Protein AF-B5HJT6-F1 (afdb_monomer_lite)

Organism: Streptomyces pristinaespiralis (strain ATCC 25486 / DSM 40338 / CBS 914.69 / JCM 4507 / KCC S-0507 / NBRC 13074 / NRRL 2958 / 5647) (NCBI:txid457429)

Foldseek 3Di:
DCVVVVVVVVVVPPPDPPDPPPDDDDDPVVVVVVVVVVVVVVLVVCCVVPVPVSCVVVVVVVVVVVVVVVVVVVVVVVVVD

Structure (mmCIF, N/CA/C/O backbone):
data_AF-B5HJT6-F1
#
_entry.id   AF-B5HJT6-F1
#
loop_
_atom_site.group_PDB
_atom_site.id
_atom_site.type_symbol
_atom_site.label_atom_id
_atom_site.label_alt_id
_atom_site.label_comp_id
_atom_site.label_asym_id
_atom_site.label_entity_id
_atom_site.label_seq_id
_atom_site.pdbx_PDB_ins_code
_atom_site.Cartn_x
_atom_site.Cartn_y
_atom_site.Cartn_z
_atom_site.occupancy
_atom_site.B_iso_or_equiv
_atom_site.auth_seq_id
_atom_site.auth_comp_id
_atom_site.auth_asym_id
_atom_site.auth_atom_id
_atom_site.pdbx_PDB_model_num
ATOM 1 N N . MET A 1 1 ? 52.565 -30.888 -33.041 1.00 55.66 1 MET A N 1
ATOM 2 C CA . MET A 1 1 ? 52.160 -29.619 -32.386 1.00 55.66 1 MET A CA 1
ATOM 3 C C . MET A 1 1 ? 50.656 -29.377 -32.585 1.00 55.66 1 MET A C 1
ATOM 5 O O . MET A 1 1 ? 50.250 -28.270 -32.892 1.00 55.66 1 MET A O 1
ATOM 9 N N . GLU A 1 2 ? 49.821 -30.409 -32.406 1.00 60.28 2 GLU A N 1
ATOM 10 C CA . GLU A 1 2 ? 48.376 -30.371 -32.733 1.00 60.28 2 GLU A CA 1
ATOM 11 C C . GLU A 1 2 ? 47.483 -30.255 -31.481 1.00 60.28 2 GLU A C 1
ATOM 13 O O . GLU A 1 2 ? 46.342 -29.812 -31.559 1.00 60.28 2 GLU A O 1
ATOM 18 N N . ASN A 1 3 ? 48.036 -30.550 -30.298 1.00 56.31 3 ASN A N 1
ATOM 19 C CA . ASN A 1 3 ? 47.338 -30.440 -29.010 1.00 56.31 3 ASN A CA 1
ATOM 20 C C . ASN A 1 3 ? 47.059 -28.982 -28.584 1.00 56.31 3 ASN A C 1
ATOM 22 O O . ASN A 1 3 ? 46.179 -28.733 -27.767 1.00 56.31 3 ASN A O 1
ATOM 26 N N . LEU A 1 4 ? 47.777 -28.000 -29.144 1.00 64.50 4 LEU A N 1
ATOM 27 C CA . LEU A 1 4 ? 47.619 -26.590 -28.762 1.00 64.50 4 LEU A CA 1
ATOM 28 C C . LEU A 1 4 ? 46.354 -25.951 -29.369 1.00 64.50 4 LEU A C 1
ATOM 30 O O . LEU A 1 4 ? 45.760 -25.059 -28.769 1.00 64.50 4 LEU A O 1
ATOM 34 N N . SER A 1 5 ? 45.897 -26.449 -30.521 1.00 63.38 5 SER A N 1
ATOM 35 C CA . SER A 1 5 ? 44.637 -26.044 -31.162 1.00 63.38 5 SER A CA 1
ATOM 36 C C . SER A 1 5 ? 43.396 -26.638 -30.489 1.00 63.38 5 SER A C 1
ATOM 38 O O . SER A 1 5 ? 42.324 -26.037 -30.551 1.00 63.38 5 SER A O 1
ATOM 40 N N . GLU A 1 6 ? 43.531 -27.790 -29.827 1.00 63.47 6 GLU A N 1
ATOM 41 C CA . GLU A 1 6 ? 42.428 -28.436 -29.106 1.00 63.47 6 GLU A CA 1
ATOM 42 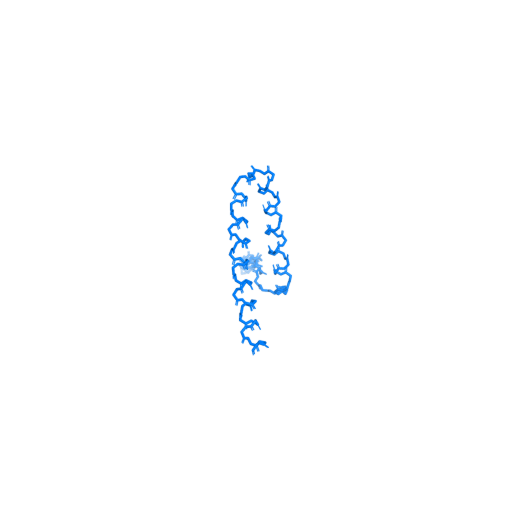C C . GLU A 1 6 ? 42.168 -27.749 -27.752 1.00 63.47 6 GLU A C 1
ATOM 44 O O . GLU A 1 6 ? 41.015 -27.473 -27.415 1.00 63.47 6 GLU A O 1
ATOM 49 N N . CYS A 1 7 ? 43.228 -27.325 -27.046 1.00 60.75 7 CYS A N 1
ATOM 50 C CA . CYS A 1 7 ? 43.116 -26.525 -25.819 1.00 60.75 7 CYS A CA 1
ATOM 51 C C . CYS A 1 7 ? 42.446 -25.159 -26.049 1.00 60.75 7 CYS A C 1
ATOM 53 O O . CYS A 1 7 ? 41.625 -24.735 -25.239 1.00 60.75 7 CYS A O 1
ATOM 55 N N . ALA A 1 8 ? 42.737 -24.487 -27.171 1.00 64.19 8 ALA A N 1
ATOM 56 C CA . ALA A 1 8 ? 42.137 -23.186 -27.487 1.00 64.19 8 ALA A CA 1
ATOM 57 C C . ALA A 1 8 ? 40.623 -23.271 -27.768 1.00 64.19 8 ALA A C 1
ATOM 59 O O . ALA A 1 8 ? 39.897 -22.297 -27.584 1.00 64.19 8 ALA A O 1
ATOM 60 N N . ARG A 1 9 ? 40.123 -24.438 -28.198 1.00 60.91 9 ARG A N 1
ATOM 61 C CA . ARG A 1 9 ? 38.699 -24.633 -28.502 1.00 60.91 9 ARG A CA 1
ATOM 62 C C . ARG A 1 9 ? 37.858 -24.975 -27.266 1.00 60.91 9 ARG A C 1
ATOM 64 O O . ARG A 1 9 ? 36.647 -24.761 -27.299 1.00 60.91 9 ARG A O 1
ATOM 71 N N . LEU A 1 10 ? 38.477 -25.496 -26.203 1.00 61.56 10 LEU A N 1
ATOM 72 C CA . LEU A 1 10 ? 37.800 -25.817 -24.940 1.00 61.56 10 LEU A CA 1
ATOM 73 C C . 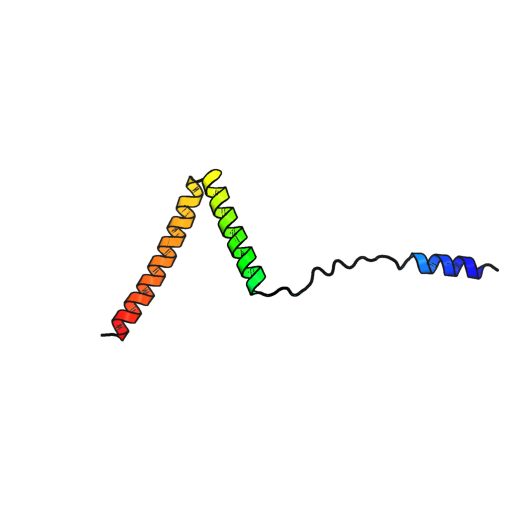LEU A 1 10 ? 37.588 -24.580 -24.054 1.00 61.56 10 LEU A C 1
ATOM 75 O O . LEU A 1 10 ? 36.547 -24.481 -23.419 1.00 61.56 10 LEU A O 1
ATOM 79 N N . ASP A 1 11 ? 38.486 -23.595 -24.100 1.00 62.84 11 ASP A N 1
ATOM 80 C CA . ASP A 1 11 ? 38.359 -22.345 -23.330 1.00 62.84 11 ASP A CA 1
ATOM 81 C C . ASP A 1 11 ? 37.170 -21.468 -23.788 1.00 62.84 11 ASP A C 1
ATOM 83 O O . ASP A 1 11 ? 36.487 -20.831 -22.990 1.00 62.84 11 ASP A O 1
ATOM 87 N N . SER A 1 12 ? 36.829 -21.503 -25.082 1.00 60.28 12 SER A N 1
ATOM 88 C CA . SER A 1 12 ? 35.745 -20.683 -25.652 1.00 60.28 12 SER A CA 1
ATOM 89 C C . SER A 1 12 ? 34.330 -21.255 -25.473 1.00 60.28 12 SER A C 1
ATOM 91 O O . SER A 1 12 ? 33.373 -20.661 -25.971 1.00 60.28 12 SER A O 1
ATOM 93 N N . ARG A 1 13 ? 34.160 -22.408 -24.807 1.00 62.66 13 ARG A N 1
ATOM 94 C CA . ARG A 1 13 ? 32.835 -23.022 -24.585 1.00 62.66 13 ARG A CA 1
ATOM 95 C C . ARG A 1 13 ? 32.197 -22.707 -23.232 1.00 62.66 13 ARG A C 1
ATOM 97 O O . ARG A 1 13 ? 30.993 -22.909 -23.113 1.00 62.66 13 ARG A O 1
ATOM 104 N N . ASP A 1 14 ? 32.940 -22.142 -22.281 1.00 60.94 14 ASP A N 1
ATOM 105 C CA . ASP A 1 14 ? 32.440 -21.895 -20.918 1.00 60.94 14 ASP A CA 1
ATOM 106 C C . ASP A 1 14 ? 32.347 -20.409 -20.528 1.00 60.94 14 ASP A C 1
ATOM 108 O O . ASP A 1 14 ? 31.900 -20.073 -19.432 1.00 60.94 14 ASP A O 1
ATOM 112 N N . ALA A 1 15 ? 32.649 -19.481 -21.439 1.00 62.81 15 ALA A N 1
ATOM 113 C CA . ALA A 1 15 ? 32.407 -18.054 -21.224 1.00 62.81 15 ALA A CA 1
ATOM 114 C C . ALA A 1 15 ? 30.992 -17.643 -21.675 1.00 62.81 15 ALA A C 1
ATOM 116 O O . ALA A 1 15 ? 30.810 -16.777 -22.528 1.00 62.81 15 ALA A O 1
ATOM 117 N N . SER A 1 16 ? 29.976 -18.272 -21.082 1.00 55.00 16 SER A N 1
ATOM 118 C CA . SER A 1 16 ? 28.607 -17.754 -21.079 1.00 55.00 16 SER A CA 1
ATOM 119 C C . SER A 1 16 ? 28.322 -17.154 -19.700 1.00 55.00 16 SER A C 1
ATOM 121 O O . SER A 1 16 ? 27.998 -17.897 -18.771 1.00 55.00 16 SER A O 1
ATOM 123 N N . PRO A 1 17 ? 28.417 -15.823 -19.509 1.00 58.59 17 PRO A N 1
ATOM 124 C CA . PRO A 1 17 ? 27.883 -15.166 -18.324 1.00 58.59 17 PRO A CA 1
ATOM 125 C C . PRO A 1 17 ? 26.354 -15.078 -18.444 1.00 58.59 17 PRO A C 1
ATOM 127 O O . PRO A 1 17 ? 25.757 -14.013 -18.566 1.00 58.59 17 PRO A O 1
ATOM 130 N N . GLY A 1 18 ? 25.713 -16.244 -18.427 1.00 58.03 18 GLY A N 1
ATOM 131 C CA . GLY A 1 18 ? 24.289 -16.422 -18.213 1.00 58.03 18 GLY A CA 1
ATOM 132 C C . GLY A 1 18 ? 24.029 -16.639 -16.731 1.00 58.03 18 GLY A C 1
ATOM 133 O O . GLY A 1 18 ? 23.783 -17.758 -16.297 1.00 58.03 18 GLY A O 1
ATOM 134 N N . ALA A 1 19 ? 24.074 -15.570 -15.945 1.00 58.31 19 ALA A N 1
ATOM 135 C CA . ALA A 1 19 ? 23.528 -15.590 -14.597 1.00 58.31 19 ALA A CA 1
ATOM 136 C C . ALA A 1 19 ? 22.807 -14.270 -14.340 1.00 58.31 19 ALA A C 1
ATOM 138 O O . ALA A 1 19 ? 23.316 -13.359 -13.692 1.00 58.31 19 ALA A O 1
ATOM 139 N N . GLY A 1 20 ? 21.580 -14.190 -14.863 1.00 52.50 20 GLY A N 1
ATOM 140 C CA . GLY A 1 20 ? 20.539 -13.329 -14.318 1.00 52.50 20 GLY A CA 1
ATOM 141 C C . GLY A 1 20 ? 20.292 -13.723 -12.866 1.00 52.50 20 GLY A C 1
ATOM 142 O O . GLY A 1 20 ? 19.378 -14.479 -12.552 1.00 52.50 20 GLY A O 1
ATOM 143 N N . GLN A 1 21 ? 21.137 -13.217 -11.974 1.00 59.38 21 GLN A N 1
ATOM 144 C CA . GLN A 1 21 ? 21.011 -13.340 -10.532 1.00 59.38 21 GLN A CA 1
ATOM 145 C C . GLN A 1 21 ? 20.006 -12.292 -10.042 1.00 59.38 21 GLN A C 1
ATOM 147 O O . GLN A 1 21 ? 20.294 -11.433 -9.218 1.00 59.38 21 GLN A O 1
ATOM 152 N N . GLN A 1 22 ? 18.788 -12.358 -10.581 1.00 59.59 22 GLN A N 1
ATOM 153 C CA . GLN A 1 22 ? 17.634 -11.602 -10.104 1.00 59.59 22 GLN A CA 1
ATOM 154 C C . GLN A 1 22 ? 16.937 -12.429 -9.025 1.00 59.59 22 GLN A C 1
ATOM 156 O O . GLN A 1 22 ? 15.791 -12.852 -9.131 1.00 59.59 22 GLN A O 1
ATOM 161 N N . GLY A 1 23 ? 17.708 -12.734 -7.990 1.00 59.50 23 GLY A N 1
ATOM 162 C CA . GLY A 1 23 ? 17.318 -13.620 -6.918 1.00 59.50 23 GLY A CA 1
ATOM 163 C C . GLY A 1 23 ? 17.905 -13.115 -5.621 1.00 59.50 23 GLY A C 1
ATOM 164 O O . GLY A 1 23 ? 18.991 -1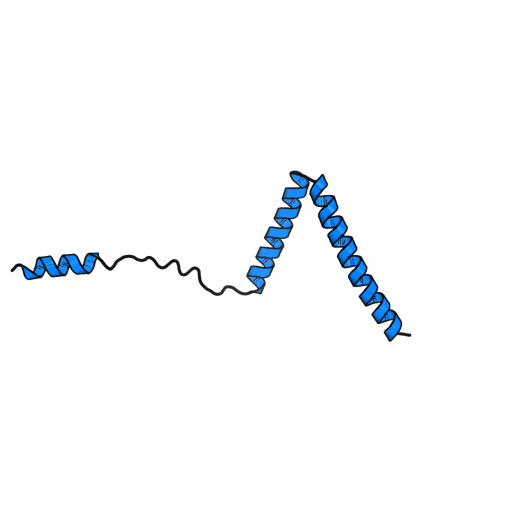3.536 -5.242 1.00 59.50 23 GLY A O 1
ATOM 165 N N . ARG A 1 24 ? 17.091 -12.305 -4.927 1.00 62.03 24 ARG A N 1
ATOM 166 C CA . ARG A 1 24 ? 17.078 -12.077 -3.471 1.00 62.03 24 ARG A CA 1
ATOM 167 C C . ARG A 1 24 ? 17.754 -10.777 -2.966 1.00 62.03 24 ARG A C 1
ATOM 169 O O . ARG A 1 24 ? 18.963 -10.618 -3.001 1.00 62.03 24 ARG A O 1
ATOM 176 N N . GLN A 1 25 ? 16.911 -9.980 -2.292 1.00 55.00 25 GLN A N 1
ATOM 177 C CA . GLN A 1 25 ? 17.191 -9.063 -1.163 1.00 55.00 25 GLN A CA 1
ATOM 178 C C . GLN A 1 25 ? 17.460 -7.575 -1.464 1.00 55.00 25 GLN A C 1
ATOM 180 O O . GLN A 1 25 ? 18.585 -7.097 -1.445 1.00 55.00 25 GLN A O 1
ATOM 185 N N . GLY A 1 26 ? 16.360 -6.824 -1.577 1.00 55.44 26 GLY A N 1
ATOM 186 C CA . GLY A 1 26 ? 16.2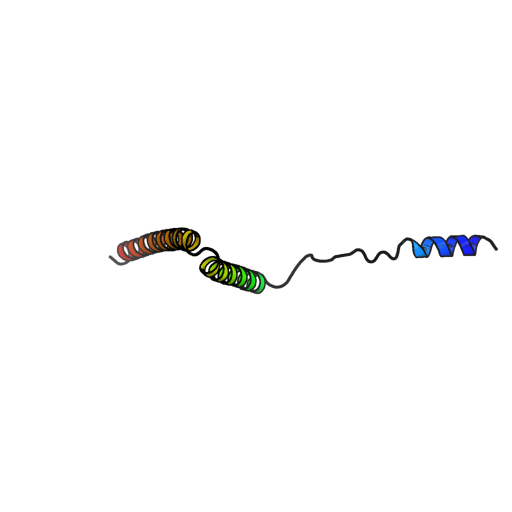08 -5.442 -1.102 1.00 55.44 26 GLY A CA 1
ATOM 187 C C . GLY A 1 26 ? 14.902 -5.379 -0.290 1.00 55.44 26 GLY A C 1
ATOM 188 O O . GLY A 1 26 ? 13.977 -6.131 -0.591 1.00 55.44 26 GLY A O 1
ATOM 189 N N . PRO A 1 27 ? 14.831 -4.601 0.799 1.00 60.06 27 PRO A N 1
ATOM 190 C CA . PRO A 1 27 ? 14.097 -4.925 2.021 1.00 60.06 27 PRO A CA 1
ATOM 191 C C . PRO A 1 27 ? 12.579 -4.975 1.799 1.00 60.06 27 PRO A C 1
ATOM 193 O O . PRO A 1 27 ? 12.033 -4.185 1.034 1.00 60.06 27 PRO A O 1
ATOM 196 N N . MET A 1 28 ? 11.870 -5.860 2.508 1.00 60.03 28 MET A N 1
ATOM 197 C CA . MET A 1 28 ? 10.402 -6.002 2.443 1.00 60.03 28 MET A CA 1
ATOM 198 C C . MET A 1 28 ? 9.663 -4.649 2.525 1.00 60.03 28 MET A C 1
ATOM 200 O O . MET A 1 28 ? 8.625 -4.470 1.894 1.00 60.03 28 MET A O 1
ATOM 204 N N . VAL A 1 29 ? 10.231 -3.664 3.236 1.00 62.91 29 VAL A N 1
ATOM 205 C CA . VAL A 1 29 ? 9.703 -2.292 3.320 1.00 62.91 29 VAL A CA 1
ATOM 206 C C . VAL A 1 29 ? 9.780 -1.517 1.999 1.00 62.91 29 VAL A C 1
ATOM 208 O O . VAL A 1 29 ? 8.861 -0.762 1.698 1.00 62.91 29 VAL A O 1
ATOM 211 N N . GLN A 1 30 ? 10.818 -1.718 1.181 1.00 66.75 30 GLN A N 1
ATOM 212 C CA . GLN A 1 30 ? 10.919 -1.118 -0.152 1.00 66.75 30 GLN A CA 1
ATOM 213 C C . GLN A 1 30 ? 9.955 -1.799 -1.117 1.00 66.75 30 GLN A C 1
ATOM 215 O O . GLN A 1 30 ? 9.209 -1.102 -1.793 1.00 66.75 30 GLN A O 1
ATOM 220 N N . ALA A 1 31 ? 9.890 -3.134 -1.116 1.00 77.31 31 ALA A N 1
ATOM 221 C CA . ALA A 1 31 ? 8.932 -3.869 -1.940 1.00 77.31 31 ALA A CA 1
ATOM 222 C C . ALA A 1 31 ? 7.483 -3.484 -1.602 1.00 77.31 31 ALA A C 1
ATOM 224 O O . ALA A 1 31 ? 6.702 -3.202 -2.504 1.00 77.31 31 ALA A O 1
ATOM 225 N N . LYS A 1 32 ? 7.142 -3.370 -0.309 1.00 79.38 32 LYS A N 1
ATOM 226 C CA . LYS A 1 32 ? 5.828 -2.889 0.143 1.00 79.38 32 LYS A CA 1
ATOM 227 C C . LYS A 1 32 ? 5.558 -1.463 -0.331 1.00 79.38 32 LYS A C 1
ATOM 229 O O . LYS A 1 32 ? 4.481 -1.192 -0.847 1.00 79.38 32 LYS A O 1
ATOM 234 N N . LYS A 1 33 ? 6.525 -0.554 -0.188 1.00 83.06 33 LYS A N 1
ATOM 235 C CA . LYS A 1 33 ? 6.371 0.845 -0.610 1.00 83.06 33 LYS A CA 1
ATOM 236 C C . LYS A 1 33 ? 6.213 0.970 -2.129 1.00 83.06 33 LYS A C 1
ATOM 238 O O . LYS A 1 33 ? 5.367 1.733 -2.579 1.00 83.06 33 LYS A O 1
ATOM 243 N N . ILE A 1 34 ? 6.962 0.182 -2.901 1.00 87.81 34 ILE A N 1
ATOM 244 C CA . ILE A 1 34 ? 6.838 0.093 -4.362 1.00 87.81 34 ILE A CA 1
ATOM 245 C C . ILE A 1 34 ? 5.481 -0.497 -4.751 1.00 87.81 34 ILE A C 1
ATOM 247 O O . ILE A 1 34 ? 4.803 0.073 -5.595 1.00 87.81 34 ILE A O 1
ATOM 251 N N . ALA A 1 35 ? 5.051 -1.588 -4.116 1.00 88.62 35 ALA A N 1
ATOM 252 C CA . ALA A 1 35 ? 3.767 -2.220 -4.405 1.00 88.62 35 ALA A CA 1
ATOM 253 C C . ALA A 1 35 ? 2.601 -1.263 -4.131 1.00 88.6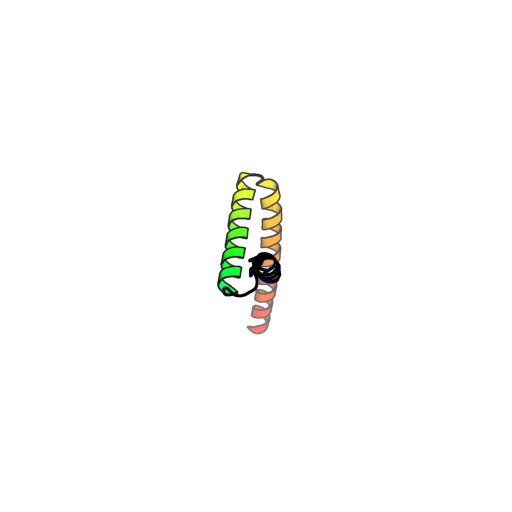2 35 ALA A C 1
ATOM 255 O O . ALA A 1 35 ? 1.735 -1.094 -4.982 1.00 88.62 35 ALA A O 1
ATOM 256 N N . VAL A 1 36 ? 2.620 -0.568 -2.988 1.00 89.06 36 VAL A N 1
ATOM 257 C CA . VAL A 1 36 ? 1.623 0.464 -2.668 1.00 89.06 36 VAL A CA 1
ATOM 258 C C . VAL A 1 36 ? 1.663 1.592 -3.699 1.00 89.06 36 VAL A C 1
ATOM 260 O O . VAL A 1 36 ? 0.613 2.006 -4.174 1.00 89.06 36 VAL A O 1
ATOM 263 N N . TYR A 1 37 ? 2.849 2.059 -4.098 1.00 88.69 37 TYR A N 1
ATOM 264 C CA . TYR A 1 37 ? 2.972 3.106 -5.112 1.00 88.69 37 TYR A CA 1
ATOM 265 C C . TYR A 1 37 ? 2.400 2.673 -6.470 1.00 88.69 37 TYR A C 1
ATOM 267 O O . TYR A 1 37 ? 1.643 3.424 -7.075 1.00 88.69 37 TYR A O 1
ATOM 275 N N . ILE A 1 38 ? 2.685 1.444 -6.913 1.00 90.56 38 ILE A N 1
ATOM 276 C CA . ILE A 1 38 ? 2.123 0.867 -8.142 1.00 90.56 38 ILE A CA 1
ATOM 277 C C . ILE A 1 38 ? 0.595 0.818 -8.063 1.00 90.56 38 ILE A C 1
ATOM 279 O O . ILE A 1 38 ? -0.068 1.234 -9.008 1.00 90.56 38 ILE A O 1
ATOM 283 N N . VAL A 1 39 ? 0.030 0.364 -6.940 1.00 88.94 39 VAL A N 1
ATOM 284 C CA . VAL A 1 39 ? -1.427 0.312 -6.738 1.00 88.94 39 VAL A CA 1
ATOM 285 C C . VAL A 1 39 ? -2.043 1.712 -6.784 1.00 88.94 39 VAL A C 1
ATOM 287 O O . VAL A 1 39 ? -3.045 1.915 -7.461 1.00 88.94 39 VAL A O 1
ATOM 290 N N . VAL A 1 40 ? -1.430 2.700 -6.128 1.00 89.19 40 VAL A N 1
ATOM 291 C CA . VAL A 1 40 ? -1.912 4.091 -6.142 1.00 89.19 40 VAL A CA 1
ATOM 292 C C . VAL A 1 40 ? -1.878 4.677 -7.556 1.00 89.19 40 VAL A C 1
ATOM 294 O O . VAL A 1 40 ? -2.864 5.262 -8.001 1.00 89.19 40 VAL A O 1
ATOM 297 N N . VAL A 1 41 ? -0.776 4.486 -8.287 1.00 89.19 41 VAL A N 1
ATOM 298 C CA . VAL A 1 41 ? -0.655 4.930 -9.685 1.00 89.19 41 VAL A CA 1
ATOM 299 C C . VAL A 1 41 ? -1.681 4.221 -10.573 1.00 89.19 41 VAL A C 1
ATOM 301 O O . VAL A 1 41 ? -2.296 4.859 -11.424 1.00 89.19 41 VAL A O 1
ATOM 304 N N . PHE A 1 42 ? -1.917 2.927 -10.352 1.00 85.81 42 PHE A N 1
ATOM 305 C CA . PHE A 1 42 ? -2.911 2.146 -11.083 1.00 85.81 42 PHE A CA 1
ATOM 306 C C . PHE A 1 42 ? -4.337 2.667 -10.861 1.00 85.81 42 PHE A C 1
ATOM 308 O O . PHE A 1 42 ? -5.091 2.819 -11.823 1.00 85.81 42 PHE A O 1
ATOM 315 N N . ILE A 1 43 ? -4.700 3.003 -9.620 1.00 85.12 43 ILE A N 1
ATOM 316 C CA . ILE A 1 43 ? -6.001 3.606 -9.300 1.00 85.12 43 ILE A CA 1
ATOM 317 C C . ILE A 1 43 ? -6.142 4.958 -10.007 1.00 85.12 43 ILE A C 1
ATOM 319 O O . ILE A 1 43 ? -7.144 5.191 -10.680 1.00 85.12 43 ILE A O 1
ATOM 323 N N . LEU A 1 44 ? -5.125 5.820 -9.925 1.00 86.12 44 LEU A N 1
ATOM 324 C CA . LEU A 1 44 ? -5.151 7.137 -10.566 1.00 86.12 44 LEU A CA 1
ATOM 325 C C . LEU A 1 44 ? -5.276 7.034 -12.097 1.00 86.12 44 LEU A C 1
ATOM 327 O O . LEU A 1 44 ? -6.061 7.766 -12.699 1.00 86.12 44 LEU A O 1
ATOM 331 N N . TYR A 1 45 ? -4.565 6.090 -12.724 1.00 83.00 45 TYR A N 1
ATOM 332 C CA . TYR A 1 45 ? -4.701 5.793 -14.154 1.00 83.00 45 TYR A CA 1
ATOM 333 C C . TYR A 1 45 ? -6.105 5.286 -14.503 1.00 83.00 45 TYR A C 1
ATOM 335 O O . TYR A 1 45 ? -6.693 5.714 -15.495 1.00 83.00 45 TYR A O 1
ATOM 343 N N . THR A 1 46 ? -6.670 4.407 -13.673 1.00 80.88 46 THR A N 1
ATOM 344 C CA . THR A 1 46 ? -8.009 3.848 -13.892 1.00 80.88 46 THR A CA 1
ATOM 345 C C . THR A 1 46 ? -9.092 4.919 -13.772 1.00 80.88 46 THR A C 1
ATOM 347 O O . THR A 1 46 ? -10.018 4.903 -14.569 1.00 80.88 46 THR A O 1
ATOM 350 N N . ILE A 1 47 ? -8.965 5.900 -12.872 1.00 78.88 47 ILE A N 1
ATOM 351 C CA . ILE A 1 47 ? -9.905 7.035 -12.793 1.00 78.88 47 ILE A CA 1
ATOM 352 C C . ILE A 1 47 ? -9.917 7.836 -14.103 1.00 78.88 47 ILE A C 1
ATOM 354 O O . ILE A 1 47 ? -10.984 8.216 -14.577 1.00 78.88 47 ILE A O 1
ATOM 358 N N . ILE A 1 48 ? -8.749 8.068 -14.709 1.00 79.00 48 ILE A N 1
ATOM 359 C CA . ILE A 1 48 ? -8.645 8.799 -15.982 1.00 79.00 48 ILE A CA 1
ATOM 360 C C . ILE A 1 48 ? -9.188 7.958 -17.143 1.00 79.00 48 ILE A C 1
ATOM 362 O O . ILE A 1 48 ? -9.873 8.476 -18.020 1.00 79.00 48 ILE A O 1
ATOM 366 N N . ASN A 1 49 ? -8.871 6.665 -17.168 1.00 79.31 49 ASN A N 1
ATOM 367 C CA . ASN A 1 49 ? -9.155 5.808 -18.315 1.00 79.31 49 ASN A CA 1
ATOM 368 C C . ASN A 1 49 ? -10.554 5.167 -18.269 1.00 79.31 49 ASN A C 1
ATOM 370 O O . ASN A 1 49 ? -11.126 4.835 -19.303 1.00 79.31 49 ASN A O 1
ATOM 374 N N . SER A 1 50 ? -11.101 4.915 -17.080 1.00 68.62 50 SER A N 1
ATOM 375 C CA . SER A 1 50 ? -12.355 4.181 -16.851 1.00 68.62 50 SER A CA 1
ATOM 376 C C . SER A 1 50 ? -12.885 4.421 -15.418 1.00 68.62 50 SER A C 1
ATOM 378 O O . SER A 1 50 ? -12.831 3.512 -14.584 1.00 68.62 50 SER A O 1
ATOM 380 N N . PRO A 1 51 ? -13.405 5.625 -15.105 1.00 69.75 51 PRO A N 1
ATOM 381 C CA . PRO A 1 51 ? -13.822 5.992 -13.746 1.00 69.75 51 PRO A CA 1
ATOM 382 C C . PRO A 1 51 ? -14.971 5.132 -13.203 1.00 69.75 51 PRO A C 1
ATOM 384 O O . PRO A 1 51 ? -15.026 4.867 -12.005 1.00 69.75 51 PRO A O 1
ATOM 387 N N . ASP A 1 52 ? -15.849 4.653 -14.084 1.00 73.31 52 ASP A N 1
ATOM 388 C CA . ASP A 1 52 ? -17.065 3.917 -13.724 1.00 73.31 52 ASP A CA 1
ATOM 389 C C . ASP A 1 52 ? -16.762 2.600 -12.982 1.00 73.31 52 ASP A C 1
ATOM 391 O O . ASP A 1 52 ? -17.272 2.347 -11.895 1.00 73.31 52 ASP A O 1
ATOM 395 N N . ARG A 1 53 ? -15.806 1.810 -13.493 1.00 66.81 53 ARG A N 1
ATOM 396 C CA . ARG A 1 53 ? -15.382 0.554 -12.848 1.00 66.81 53 ARG A CA 1
ATOM 397 C C . ARG A 1 53 ? -14.529 0.773 -11.601 1.00 66.81 53 ARG A C 1
ATOM 399 O O . ARG A 1 53 ? -14.502 -0.083 -10.721 1.00 66.81 53 ARG A O 1
ATOM 406 N N . ALA A 1 54 ? -13.802 1.888 -11.533 1.00 70.81 54 ALA A N 1
ATOM 407 C CA . ALA A 1 54 ? -12.989 2.215 -10.367 1.00 70.81 54 ALA A CA 1
ATOM 408 C C . ALA A 1 54 ? -13.863 2.568 -9.160 1.00 70.81 54 ALA A C 1
ATOM 410 O O . ALA A 1 54 ? -13.545 2.139 -8.054 1.00 70.81 54 ALA A O 1
ATOM 411 N N . ALA A 1 55 ? -14.952 3.312 -9.380 1.00 71.75 55 ALA A N 1
ATOM 412 C CA . ALA A 1 55 ? -15.866 3.757 -8.333 1.00 71.75 55 ALA A CA 1
ATOM 413 C C . ALA A 1 55 ? -16.515 2.584 -7.584 1.00 71.75 55 ALA A C 1
ATOM 415 O O . ALA A 1 55 ? -16.572 2.605 -6.356 1.00 71.75 55 ALA A O 1
ATOM 416 N N . ASP A 1 56 ? -16.924 1.542 -8.309 1.00 74.31 56 ASP A N 1
ATOM 417 C CA . ASP A 1 56 ? -17.541 0.350 -7.722 1.00 74.31 56 ASP A CA 1
ATOM 418 C C . ASP A 1 56 ? -16.546 -0.441 -6.849 1.00 74.31 56 ASP A C 1
ATOM 420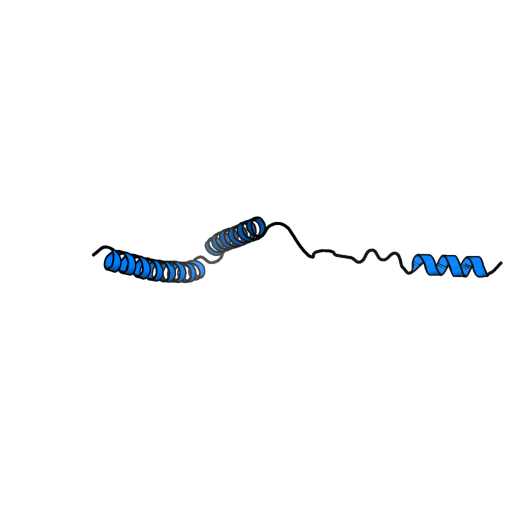 O O . ASP A 1 56 ? -16.806 -0.718 -5.679 1.00 74.31 56 ASP A O 1
ATOM 424 N N . LEU A 1 57 ? -15.335 -0.694 -7.361 1.00 74.06 57 LEU A N 1
ATOM 425 C CA . LEU A 1 57 ? -14.295 -1.445 -6.644 1.00 74.06 57 LEU A CA 1
ATOM 426 C C . LEU A 1 57 ? -13.798 -0.736 -5.378 1.00 74.06 57 LEU A C 1
ATOM 428 O O . LEU A 1 57 ? -13.606 -1.381 -4.345 1.00 74.06 57 LEU A O 1
ATOM 432 N N . VAL A 1 58 ? -13.562 0.580 -5.439 1.00 72.94 58 VAL A N 1
ATOM 433 C CA . VAL A 1 58 ? -13.153 1.335 -4.244 1.00 72.94 58 VAL A CA 1
ATOM 434 C C . VAL A 1 58 ? -14.322 1.521 -3.287 1.00 72.94 58 VAL A C 1
ATOM 436 O O . VAL A 1 58 ? -14.096 1.463 -2.087 1.00 72.94 58 VAL A O 1
ATOM 439 N N . GLY A 1 59 ? -15.553 1.674 -3.788 1.00 76.12 59 GLY A N 1
ATOM 440 C CA . GLY A 1 59 ? -16.765 1.749 -2.973 1.00 76.12 59 GLY A CA 1
ATOM 441 C C . GLY A 1 59 ? -16.942 0.504 -2.108 1.00 76.12 59 GLY A C 1
ATOM 442 O O . GLY A 1 59 ? -16.982 0.615 -0.884 1.00 76.12 59 GLY A O 1
ATOM 443 N N . VAL A 1 60 ? -16.903 -0.683 -2.723 1.00 80.25 60 VAL A N 1
ATOM 444 C CA . VAL A 1 60 ? -16.935 -1.967 -2.000 1.00 80.25 60 VAL A CA 1
ATOM 445 C C . VAL A 1 60 ? -15.725 -2.114 -1.068 1.00 80.25 60 VAL A C 1
ATOM 447 O O . VAL A 1 60 ? -15.857 -2.609 0.050 1.00 80.25 60 VAL A O 1
ATOM 450 N N . GLY A 1 61 ? -14.542 -1.647 -1.484 1.00 77.81 61 GLY A N 1
ATOM 451 C CA . GLY A 1 61 ? -13.345 -1.629 -0.641 1.00 77.81 61 GLY A CA 1
ATOM 452 C C . GLY A 1 61 ? -13.499 -0.766 0.618 1.00 77.81 61 GLY A C 1
ATOM 453 O O . GLY A 1 61 ? -13.115 -1.194 1.705 1.00 77.81 61 GLY A O 1
ATOM 454 N N . PHE A 1 62 ? -14.086 0.425 0.498 1.00 81.62 62 PHE A N 1
ATOM 455 C CA . PHE A 1 62 ? -14.369 1.304 1.631 1.00 81.62 62 PHE A CA 1
ATOM 456 C C . PHE A 1 62 ? -15.455 0.726 2.530 1.00 81.62 62 PHE A C 1
ATOM 458 O O . PHE A 1 62 ? -15.274 0.719 3.741 1.00 81.62 62 PHE A O 1
ATOM 465 N N . GLU A 1 63 ? -16.530 0.179 1.967 1.00 76.81 63 GLU A N 1
ATOM 466 C CA . GLU A 1 63 ? -17.613 -0.426 2.745 1.00 76.81 63 GLU A CA 1
ATOM 467 C C . GLU A 1 63 ? -17.134 -1.658 3.526 1.00 76.81 63 GLU A C 1
ATOM 469 O O . GLU A 1 63 ? -17.413 -1.795 4.720 1.00 76.81 63 GLU A O 1
ATOM 474 N N . GLY A 1 64 ? -16.297 -2.493 2.902 1.00 79.25 64 GLY A N 1
ATOM 475 C CA . GLY A 1 64 ? -15.653 -3.626 3.563 1.00 79.25 64 GLY A CA 1
ATOM 476 C C . GLY A 1 64 ? -14.735 -3.209 4.718 1.00 79.25 64 GLY A C 1
ATOM 477 O O . GLY A 1 64 ? -14.773 -3.817 5.789 1.00 79.25 64 GLY A O 1
ATOM 478 N N . ILE A 1 65 ? -13.936 -2.147 4.545 1.00 80.62 65 ILE A N 1
ATOM 479 C CA . ILE A 1 65 ? -13.054 -1.638 5.610 1.00 80.62 65 ILE A CA 1
ATOM 480 C C . ILE A 1 65 ? -13.864 -0.939 6.713 1.00 80.62 65 ILE A C 1
ATOM 482 O O . ILE A 1 65 ? -13.564 -1.120 7.893 1.00 80.62 65 ILE A O 1
ATOM 486 N N . SER A 1 66 ? -14.904 -0.177 6.367 1.00 80.00 66 SER A N 1
ATOM 487 C CA . SER A 1 66 ? -15.780 0.499 7.330 1.00 80.00 66 SER A CA 1
ATOM 488 C C . SER A 1 66 ? -16.546 -0.492 8.200 1.00 80.00 66 SER A C 1
ATOM 490 O O . SER A 1 66 ? -16.633 -0.283 9.408 1.00 80.00 66 SER A O 1
ATOM 492 N N . SER A 1 67 ? -17.034 -1.591 7.621 1.00 79.00 67 SER A N 1
ATOM 493 C CA . SER A 1 67 ? -17.686 -2.663 8.378 1.00 79.00 67 SER A CA 1
ATOM 494 C C . SER A 1 67 ? -16.718 -3.329 9.364 1.00 79.00 67 SER A C 1
ATOM 496 O O . SER A 1 67 ? -17.044 -3.498 10.539 1.00 79.00 67 SER A O 1
ATOM 498 N N . ALA A 1 68 ? -15.482 -3.611 8.937 1.00 79.62 68 ALA A N 1
ATOM 499 C CA . ALA A 1 68 ? -14.458 -4.152 9.830 1.00 79.62 68 ALA A CA 1
ATOM 500 C C . ALA A 1 68 ? -14.089 -3.171 10.961 1.00 79.62 68 ALA A C 1
ATOM 502 O O . ALA A 1 68 ? -13.905 -3.583 12.105 1.00 79.62 68 ALA A O 1
ATOM 503 N N . ALA A 1 69 ? -14.016 -1.870 10.664 1.00 83.00 69 ALA A N 1
ATOM 504 C CA . ALA A 1 69 ? -13.756 -0.840 11.665 1.00 83.00 69 ALA A CA 1
ATOM 505 C C . ALA A 1 69 ? -14.902 -0.705 12.682 1.00 83.00 69 ALA A C 1
ATOM 507 O O . ALA A 1 69 ? -14.630 -0.550 13.870 1.00 83.00 69 ALA A O 1
ATOM 508 N N . GLN A 1 70 ? -16.163 -0.802 12.243 1.00 77.81 70 GLN A N 1
ATOM 509 C CA . GLN A 1 70 ? -17.325 -0.809 13.140 1.00 77.81 70 GLN A CA 1
ATOM 510 C C . GLN A 1 70 ? -17.297 -2.013 14.081 1.00 77.81 70 GLN A C 1
ATOM 512 O O . GLN A 1 70 ? -17.458 -1.826 15.279 1.00 77.81 70 GLN A O 1
ATOM 517 N N . GLY A 1 71 ? -16.978 -3.211 13.581 1.00 78.81 71 GLY A N 1
ATOM 518 C CA . GLY A 1 71 ? -16.840 -4.397 14.432 1.00 78.81 71 GLY A CA 1
ATOM 519 C C . GLY A 1 71 ? -15.757 -4.252 15.510 1.00 78.81 71 GLY A C 1
ATOM 520 O O . GLY A 1 71 ? -15.943 -4.690 16.641 1.00 78.81 71 GLY A O 1
ATOM 521 N N . VAL A 1 72 ? -14.640 -3.581 15.202 1.00 78.44 72 VAL A N 1
ATOM 522 C CA . VAL A 1 72 ? -13.603 -3.261 16.203 1.00 78.44 72 VAL A CA 1
ATOM 523 C C . VAL A 1 72 ? -14.072 -2.173 17.175 1.00 78.44 72 VAL A C 1
ATOM 525 O O . VAL A 1 72 ? -13.764 -2.242 18.364 1.00 78.44 72 VAL A O 1
ATOM 528 N N . GLY A 1 73 ? -14.808 -1.172 16.688 1.00 73.75 73 GLY A N 1
ATOM 529 C CA . GLY A 1 73 ? -15.380 -0.109 17.515 1.00 73.75 73 GLY A CA 1
ATOM 530 C C . GLY A 1 73 ? -16.396 -0.641 18.522 1.00 73.75 73 GLY A C 1
ATOM 531 O O . GLY A 1 73 ? -16.313 -0.305 19.697 1.00 73.75 73 GLY A O 1
ATOM 532 N N . GLU A 1 74 ? -17.284 -1.529 18.082 1.00 77.12 74 GLU A N 1
ATOM 533 C CA . GLU A 1 74 ? -18.300 -2.170 18.918 1.00 77.12 74 GLU A CA 1
ATOM 534 C C . GLU A 1 74 ? -17.666 -3.079 19.975 1.00 77.12 74 GLU A C 1
ATOM 536 O O . GLU A 1 74 ? -18.024 -3.006 21.146 1.00 77.12 74 GLU A O 1
ATOM 541 N N . PHE A 1 75 ? -16.611 -3.813 19.611 1.00 71.12 75 PHE A N 1
ATOM 542 C CA . PHE A 1 75 ? -15.826 -4.596 20.565 1.00 71.12 75 PHE A CA 1
ATOM 543 C C . PHE A 1 75 ? -15.119 -3.721 21.616 1.00 71.12 75 PHE A C 1
ATOM 545 O O . PHE A 1 75 ? -15.037 -4.080 22.788 1.00 71.12 75 PHE A O 1
ATOM 552 N N . MET A 1 76 ? -14.616 -2.546 21.226 1.00 77.00 76 MET A N 1
ATOM 553 C CA . MET A 1 76 ? -14.041 -1.586 22.177 1.00 77.00 76 MET A CA 1
ATOM 554 C C . MET A 1 76 ? -15.113 -0.969 23.081 1.00 77.00 76 MET A C 1
ATOM 556 O O . MET A 1 76 ? -14.840 -0.724 24.253 1.00 77.00 76 MET A O 1
ATOM 560 N N . THR A 1 77 ? -16.326 -0.748 22.569 1.00 77.94 77 THR A N 1
ATOM 561 C CA . THR A 1 77 ? -17.471 -0.290 23.366 1.00 77.94 77 THR A CA 1
ATOM 562 C C . THR A 1 77 ? -17.927 -1.350 24.371 1.00 77.94 77 THR A C 1
ATOM 564 O O . THR A 1 77 ? -18.144 -1.001 25.528 1.00 77.94 77 THR A O 1
ATOM 567 N N . GLU A 1 78 ? -17.991 -2.628 23.987 1.00 74.38 78 GLU A N 1
ATOM 568 C CA . GLU A 1 78 ? -18.313 -3.735 24.904 1.00 74.38 78 GLU A CA 1
ATOM 569 C C . GLU A 1 78 ? -17.242 -3.970 25.978 1.00 74.38 78 GLU A C 1
ATOM 571 O O . GLU A 1 78 ? -17.563 -4.462 27.053 1.00 74.38 78 GLU A O 1
ATOM 576 N N . LEU A 1 79 ? -15.977 -3.620 25.722 1.00 68.88 79 LEU A N 1
ATOM 577 C CA . LEU A 1 79 ? -14.898 -3.750 26.711 1.00 68.88 79 LEU A CA 1
ATOM 578 C C . LEU A 1 79 ? -14.762 -2.550 27.660 1.00 68.88 79 LEU A C 1
ATOM 580 O O . LEU A 1 79 ? -14.138 -2.676 28.713 1.00 68.88 79 LEU A O 1
ATOM 584 N N . VAL A 1 80 ? -15.268 -1.378 27.272 1.00 68.00 80 VAL A N 1
ATOM 585 C CA . VAL A 1 80 ? -15.195 -0.145 28.076 1.00 68.00 80 VAL A CA 1
ATOM 586 C C . VAL A 1 80 ? -16.391 0.018 29.019 1.00 68.00 80 VAL A C 1
ATOM 588 O O . VAL A 1 80 ? -16.268 0.745 30.007 1.00 68.00 80 VAL A O 1
ATOM 591 N N . ASN A 1 81 ? -17.519 -0.635 28.729 1.00 56.28 81 ASN A N 1
ATOM 592 C CA . ASN A 1 81 ? -18.722 -0.635 29.565 1.00 56.28 81 ASN A CA 1
ATOM 593 C C . ASN A 1 81 ? -18.755 -1.826 30.529 1.00 56.28 81 ASN A C 1
ATOM 595 O O . ASN A 1 81 ? -19.154 -1.616 31.695 1.00 56.28 81 ASN A O 1
#

Secondary structure (DSSP, 8-state):
--HHHHHHHHHTTS---------S-S-HHHHHHHHHHHHHHHHHHHHHH-HHHHHHHHHHHHHHHHHHHHHHHHHHHHHH-

Sequence (81 aa):
MENLSECARLDSRDASPGAGQQGRQGPMVQAKKIAVYIVVVFILYTIINSPDRAADLVGVGFEGISSAAQGVGEFMTELVN

pLDDT: mean 71.72, std 10.64, range [52.5, 90.56]

Radius of gyration: 28.72 Å; chains: 1; bounding box: 71×39×62 Å